Protein AF-A0AAV9PRH0-F1 (afdb_monomer_lite)

Secondary structure (DSSP, 8-state):
------THHHHHHHHHHHHHHHHHHHHHHHHHHHTTS-HHHHHHHHHHHHHHHHHHHHHHHHHHHHHHHHHHHHHHHHHHHHHHH-HHHHHHHHHHHHHTTS--TTTS--

Organism: NCBI:txid1690605

pLDDT: mean 85.74, std 13.07, range [37.72, 95.19]

Foldseek 3Di:
DDDPPPPVPVVVVLVVVLVVCLPPVLVVQLVVCVVVVDPVCSVVVSVVVSVVSVVVSVVVVVVVVVVVVVVVVVVVVVVVVCCVPPVPVVVVVVQVVVVVVPDDPVRPDD

InterPro domains:
  IPR008217 Ccc1 family [PF01988] (12-102)
  IPR008217 Ccc1 family [PTHR31851] (5-92)

Structure (mmCIF, N/CA/C/O backbone):
data_AF-A0AAV9PRH0-F1
#
_entry.id   AF-A0AAV9PRH0-F1
#
loop_
_atom_site.group_PDB
_atom_site.id
_atom_site.type_symbol
_atom_site.label_atom_id
_atom_site.label_alt_id
_atom_site.label_comp_id
_atom_site.label_asym_id
_atom_site.label_entity_id
_atom_site.label_seq_id
_atom_site.pdbx_PDB_ins_code
_atom_site.Cartn_x
_atom_site.Cartn_y
_atom_site.Cartn_z
_atom_site.occupancy
_atom_site.B_iso_or_equiv
_atom_site.auth_seq_id
_atom_site.auth_comp_id
_atom_site.auth_asym_id
_atom_site.auth_atom_id
_atom_site.pdbx_PDB_model_num
ATOM 1 N N . MET A 1 1 ? -16.147 -25.801 13.187 1.00 37.72 1 MET A N 1
ATOM 2 C CA . MET A 1 1 ? -15.524 -25.473 11.887 1.00 37.72 1 MET A CA 1
ATOM 3 C C . MET A 1 1 ? -14.702 -24.210 12.104 1.00 37.72 1 MET A C 1
ATOM 5 O O . MET A 1 1 ? -15.268 -23.221 12.535 1.00 37.72 1 MET A O 1
ATOM 9 N N . LYS A 1 2 ? -13.370 -24.274 12.003 1.00 39.75 2 LYS A N 1
ATOM 10 C CA . LYS A 1 2 ? -12.479 -23.143 12.322 1.00 39.75 2 LYS A CA 1
ATOM 11 C C . LYS A 1 2 ? -12.382 -22.282 11.062 1.00 39.75 2 LYS A C 1
ATOM 13 O O . LYS A 1 2 ? -11.671 -22.655 10.131 1.00 39.75 2 LYS A O 1
ATOM 18 N N . GLU A 1 3 ? -13.177 -21.221 10.978 1.00 44.19 3 GLU A N 1
ATOM 19 C CA . GLU A 1 3 ? -13.168 -20.331 9.818 1.00 44.19 3 GLU A CA 1
ATOM 20 C C . GLU A 1 3 ? -11.799 -19.657 9.700 1.00 44.19 3 GLU A C 1
ATOM 22 O O . GLU A 1 3 ? -11.381 -18.877 10.554 1.00 44.19 3 GLU A O 1
ATOM 27 N N . ARG A 1 4 ? -11.062 -19.993 8.637 1.00 47.22 4 ARG A N 1
ATOM 28 C CA . ARG A 1 4 ? -9.901 -19.210 8.221 1.00 47.22 4 ARG A CA 1
ATOM 29 C C . ARG A 1 4 ? -10.441 -17.977 7.510 1.00 47.22 4 ARG A C 1
ATOM 31 O O . ARG A 1 4 ? -10.668 -18.027 6.302 1.00 47.22 4 ARG A O 1
ATOM 38 N N . HIS A 1 5 ? -10.642 -16.885 8.244 1.00 50.62 5 HIS A N 1
ATOM 39 C CA . HIS A 1 5 ? -10.727 -15.561 7.632 1.00 50.62 5 HIS A CA 1
ATOM 40 C C . HIS A 1 5 ? -9.509 -15.414 6.710 1.00 50.62 5 HIS A C 1
ATOM 42 O O . HIS A 1 5 ? -8.366 -15.471 7.168 1.00 50.62 5 HIS A O 1
ATOM 48 N N . LYS A 1 6 ? -9.745 -15.341 5.394 1.00 50.91 6 LYS A N 1
ATOM 49 C CA . LYS A 1 6 ? -8.702 -15.248 4.366 1.00 50.91 6 LYS A CA 1
ATOM 50 C C . LYS A 1 6 ? -8.037 -13.872 4.445 1.00 50.91 6 LYS A C 1
ATOM 52 O O . LYS A 1 6 ? -8.255 -13.013 3.600 1.00 50.91 6 LYS A O 1
ATOM 57 N N . MET A 1 7 ? -7.177 -13.690 5.440 1.00 55.09 7 MET A N 1
ATOM 58 C CA . MET A 1 7 ? -6.296 -12.530 5.595 1.00 55.09 7 MET A CA 1
ATOM 59 C C . MET A 1 7 ? -5.316 -12.386 4.409 1.00 55.09 7 MET A C 1
ATOM 61 O O . MET A 1 7 ? -4.694 -11.349 4.227 1.00 55.09 7 MET A O 1
ATOM 65 N N . ASN A 1 8 ? -5.220 -13.409 3.550 1.00 57.91 8 ASN A N 1
ATOM 66 C CA . ASN A 1 8 ? -4.444 -13.397 2.311 1.00 57.91 8 ASN A CA 1
ATOM 67 C C . ASN A 1 8 ? -5.025 -12.509 1.197 1.00 57.91 8 ASN A C 1
ATOM 69 O O . ASN A 1 8 ? -4.305 -12.238 0.243 1.00 57.91 8 ASN A O 1
ATOM 73 N N . GLY A 1 9 ? -6.296 -12.091 1.263 1.00 72.12 9 GLY A N 1
ATOM 74 C CA . GLY A 1 9 ? -6.918 -11.311 0.184 1.00 72.12 9 GLY A CA 1
ATOM 75 C C . GLY A 1 9 ? -6.287 -9.929 -0.005 1.00 72.12 9 GLY A C 1
ATOM 76 O O . GLY A 1 9 ? -5.988 -9.550 -1.134 1.00 72.12 9 GLY A O 1
ATOM 77 N N . GLY A 1 10 ? -6.041 -9.215 1.100 1.00 79.81 10 GLY A N 1
ATOM 78 C CA . GLY A 1 10 ? -5.376 -7.906 1.082 1.00 79.81 10 GLY A CA 1
ATOM 79 C C . GLY A 1 10 ? -3.930 -8.020 0.612 1.00 79.81 10 GLY A C 1
ATOM 80 O O . GLY A 1 10 ? -3.559 -7.417 -0.383 1.00 79.81 10 GLY A O 1
ATOM 81 N N . LEU A 1 11 ? -3.162 -8.927 1.224 1.00 79.31 11 LEU A N 1
ATOM 82 C CA . LEU A 1 11 ? -1.758 -9.141 0.863 1.00 79.31 11 LEU A CA 1
ATOM 83 C C . LEU A 1 11 ? -1.573 -9.534 -0.616 1.00 79.31 11 LEU A C 1
ATOM 85 O O . LEU A 1 11 ? -0.647 -9.071 -1.276 1.00 79.31 11 LEU A O 1
ATOM 89 N N . LEU A 1 12 ? -2.456 -10.387 -1.151 1.00 84.81 12 LEU A N 1
ATOM 90 C CA . LEU A 1 12 ? -2.421 -10.779 -2.561 1.00 84.81 12 LEU A CA 1
ATOM 91 C C . LEU A 1 12 ? -2.823 -9.621 -3.483 1.00 84.81 12 LEU A C 1
ATOM 93 O O . LEU A 1 12 ? -2.219 -9.458 -4.539 1.00 84.81 12 LEU A O 1
ATOM 97 N N . ARG A 1 13 ? -3.822 -8.817 -3.098 1.00 86.38 13 ARG A N 1
ATOM 98 C CA . ARG A 1 13 ? -4.218 -7.616 -3.844 1.00 86.38 13 ARG A CA 1
ATOM 99 C C . ARG A 1 13 ? -3.059 -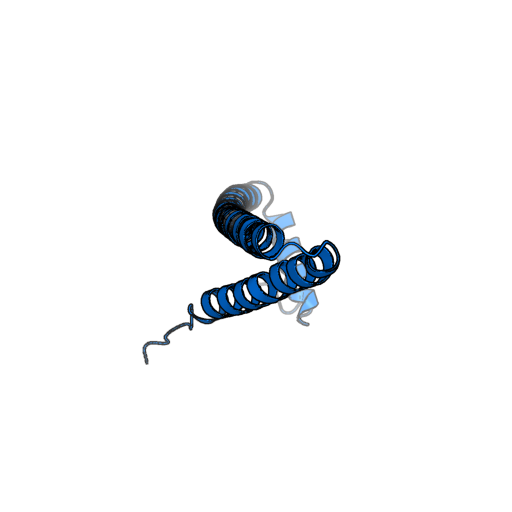6.625 -3.921 1.00 86.38 13 ARG A C 1
ATOM 101 O O . ARG A 1 13 ? -2.734 -6.189 -5.020 1.00 86.38 13 ARG A O 1
ATOM 108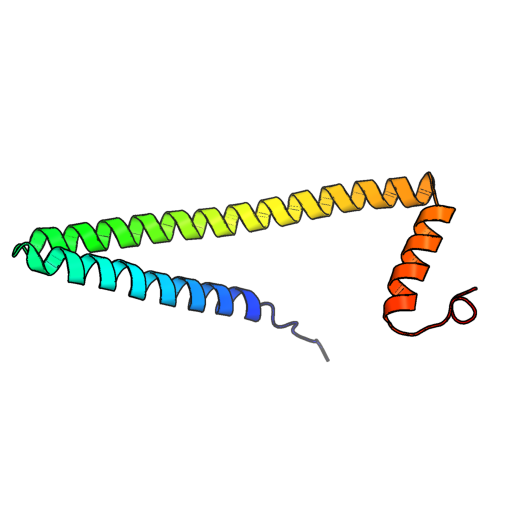 N N . ASP A 1 14 ? -2.426 -6.323 -2.794 1.00 86.06 14 ASP A N 1
ATOM 109 C CA . ASP A 1 14 ? -1.323 -5.361 -2.725 1.00 86.06 14 ASP A CA 1
ATOM 110 C C . ASP A 1 14 ? -0.126 -5.841 -3.550 1.00 86.06 14 ASP A C 1
ATOM 112 O O . ASP A 1 14 ? 0.492 -5.060 -4.272 1.00 86.06 14 ASP A O 1
ATOM 116 N N . PHE A 1 15 ? 0.146 -7.151 -3.533 1.00 85.44 15 PHE A N 1
ATOM 117 C CA . PHE A 1 15 ? 1.165 -7.756 -4.386 1.00 85.44 15 PHE A CA 1
ATOM 118 C C . PHE A 1 15 ? 0.843 -7.613 -5.879 1.00 85.44 15 PHE A C 1
ATOM 120 O O . PHE A 1 15 ? 1.718 -7.249 -6.660 1.00 85.44 15 PHE A O 1
ATOM 127 N N . ILE A 1 16 ? -0.401 -7.880 -6.291 1.00 90.00 16 ILE A N 1
ATOM 128 C CA . ILE A 1 16 ? -0.821 -7.755 -7.696 1.00 90.00 16 ILE A CA 1
ATOM 129 C C . ILE A 1 16 ? -0.729 -6.298 -8.164 1.00 90.00 16 ILE A C 1
ATOM 131 O O . ILE A 1 16 ? -0.218 -6.052 -9.255 1.00 90.00 16 ILE A O 1
ATOM 135 N N . ILE A 1 17 ? -1.191 -5.344 -7.350 1.00 88.25 17 ILE A N 1
ATOM 136 C CA . ILE A 1 17 ? -1.124 -3.910 -7.666 1.00 88.25 17 ILE A CA 1
ATOM 1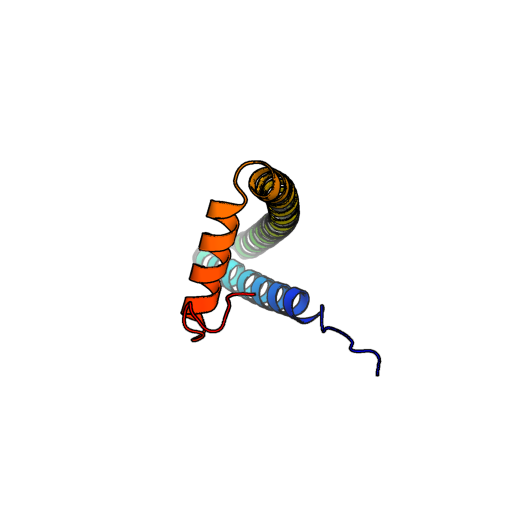37 C C . ILE A 1 17 ? 0.338 -3.463 -7.771 1.00 88.25 17 ILE A C 1
ATOM 139 O O . ILE A 1 17 ? 0.731 -2.892 -8.784 1.00 88.25 17 ILE A O 1
ATOM 143 N N . GLY A 1 18 ? 1.170 -3.804 -6.782 1.00 87.75 18 GLY A N 1
ATOM 144 C CA . GLY A 1 18 ? 2.592 -3.457 -6.798 1.00 87.75 18 GLY A CA 1
ATOM 145 C C . GLY A 1 18 ? 3.351 -4.083 -7.972 1.00 87.75 18 GLY A C 1
ATOM 146 O O . GLY A 1 18 ? 4.219 -3.443 -8.560 1.00 87.75 18 GLY A O 1
ATOM 147 N N . PHE A 1 19 ? 3.005 -5.311 -8.364 1.00 88.56 19 PHE A N 1
ATOM 148 C CA . PHE A 1 19 ? 3.591 -5.960 -9.536 1.00 88.56 19 PHE A CA 1
ATOM 149 C C . PHE A 1 19 ? 3.157 -5.291 -10.847 1.00 88.56 19 PHE A C 1
ATOM 151 O O . PHE A 1 19 ? 3.982 -5.102 -11.739 1.00 88.56 19 PHE A O 1
ATOM 158 N N . ALA A 1 20 ? 1.884 -4.904 -10.966 1.00 90.88 20 ALA A N 1
ATOM 159 C CA . ALA A 1 20 ? 1.377 -4.192 -12.136 1.00 90.88 20 ALA A CA 1
ATOM 160 C C . ALA A 1 20 ? 2.073 -2.831 -12.320 1.00 90.88 20 ALA A C 1
ATOM 162 O O . ALA A 1 20 ? 2.531 -2.522 -13.426 1.00 90.88 20 ALA A O 1
ATOM 163 N N . ASP A 1 21 ? 2.232 -2.063 -11.241 1.00 89.50 21 ASP A N 1
ATOM 164 C CA . ASP A 1 21 ? 2.925 -0.771 -11.271 1.00 89.50 21 ASP A CA 1
ATOM 165 C C . ASP A 1 21 ? 4.426 -0.942 -11.547 1.00 89.50 21 ASP A C 1
ATOM 167 O O . ASP A 1 21 ? 4.984 -0.262 -12.413 1.00 89.50 21 ASP A O 1
ATOM 171 N N . GLY A 1 22 ? 5.066 -1.917 -10.890 1.00 86.88 22 GLY A N 1
ATOM 172 C CA . GLY A 1 22 ? 6.488 -2.230 -11.049 1.00 86.88 22 GLY A CA 1
ATOM 173 C C . GLY A 1 22 ? 6.879 -2.752 -12.436 1.00 86.88 22 GLY A C 1
ATOM 174 O O . GLY A 1 22 ? 8.055 -2.708 -12.791 1.00 86.88 22 GLY A O 1
ATOM 175 N N . LEU A 1 23 ? 5.919 -3.217 -13.239 1.00 89.44 23 LEU A N 1
ATOM 176 C CA . LEU A 1 23 ? 6.138 -3.545 -14.648 1.00 89.44 23 LEU A CA 1
ATOM 177 C C . LEU A 1 23 ? 5.832 -2.368 -15.570 1.00 89.44 23 LEU A C 1
ATOM 179 O O . LEU A 1 23 ? 6.601 -2.101 -16.489 1.00 89.44 23 LEU A O 1
ATOM 183 N N . THR A 1 24 ? 4.720 -1.672 -15.343 1.00 92.50 24 THR A N 1
ATOM 184 C CA . THR A 1 24 ? 4.216 -0.664 -16.286 1.00 92.50 24 THR A CA 1
ATOM 185 C C . THR A 1 24 ? 5.098 0.579 -16.314 1.00 92.50 24 THR A C 1
ATOM 187 O O . THR A 1 24 ? 5.428 1.077 -17.391 1.00 92.50 24 THR A O 1
ATOM 190 N N . VAL A 1 25 ? 5.512 1.062 -15.141 1.00 93.00 25 VAL A N 1
ATOM 191 C CA . VAL A 1 25 ? 6.250 2.323 -15.004 1.00 93.00 25 VAL A CA 1
ATOM 192 C C . VAL A 1 25 ? 7.693 2.193 -15.532 1.00 93.00 25 VAL A C 1
ATOM 194 O O . VAL A 1 25 ? 8.020 2.904 -16.487 1.00 93.00 25 VAL A O 1
ATOM 197 N N . PRO A 1 26 ? 8.505 1.203 -15.094 1.00 91.56 26 PRO A N 1
ATOM 198 C CA . PRO A 1 26 ? 9.826 0.961 -15.682 1.00 91.56 26 PRO A CA 1
ATOM 199 C C . PRO A 1 26 ? 9.793 0.611 -17.168 1.00 91.56 26 PRO A C 1
ATOM 201 O O . PRO A 1 26 ? 10.700 0.984 -17.916 1.00 91.56 26 PRO A O 1
ATOM 204 N N . PHE A 1 27 ? 8.752 -0.080 -17.640 1.00 91.94 27 PHE A N 1
ATOM 205 C CA . PHE A 1 27 ? 8.592 -0.353 -19.067 1.00 91.94 27 PHE A CA 1
ATOM 206 C C . PHE A 1 27 ? 8.378 0.935 -19.869 1.00 91.94 27 PHE A C 1
ATOM 208 O O . PHE A 1 27 ? 9.074 1.166 -20.857 1.00 91.94 27 PHE A O 1
ATOM 215 N N . ALA A 1 28 ? 7.462 1.802 -19.434 1.00 94.38 28 ALA A N 1
ATOM 216 C CA . ALA A 1 28 ? 7.205 3.075 -20.100 1.00 94.38 28 ALA A CA 1
ATOM 217 C C . ALA A 1 28 ? 8.447 3.984 -20.097 1.00 94.38 28 ALA A C 1
ATOM 219 O O . ALA A 1 28 ? 8.795 4.557 -21.134 1.00 94.38 28 ALA A O 1
ATOM 220 N N . LEU A 1 29 ? 9.159 4.070 -18.967 1.00 93.38 29 LEU A N 1
ATOM 221 C CA . LEU A 1 29 ? 10.381 4.864 -18.851 1.00 93.38 29 LEU A CA 1
ATOM 222 C C . LEU A 1 29 ? 11.492 4.337 -19.764 1.00 93.38 29 LEU A C 1
ATOM 224 O O . LEU A 1 29 ? 12.093 5.103 -20.519 1.00 93.38 29 LEU A O 1
ATOM 228 N N . THR A 1 30 ? 11.757 3.029 -19.745 1.00 93.25 30 THR A N 1
ATOM 229 C CA . THR A 1 30 ? 12.798 2.426 -20.592 1.00 93.25 30 THR A CA 1
ATOM 230 C C . THR A 1 30 ? 12.463 2.524 -22.079 1.00 93.25 30 THR A C 1
ATOM 232 O O . THR A 1 30 ? 13.356 2.810 -22.880 1.00 93.25 30 THR A O 1
ATOM 235 N N . ALA A 1 31 ? 11.187 2.382 -22.456 1.00 93.19 31 ALA A N 1
ATOM 236 C CA . ALA A 1 31 ? 10.715 2.624 -23.817 1.00 93.19 31 ALA A CA 1
ATOM 237 C C . ALA A 1 31 ? 10.962 4.080 -24.249 1.00 93.19 31 ALA A C 1
ATOM 239 O O . ALA A 1 31 ? 11.490 4.307 -25.338 1.00 93.19 31 ALA A O 1
ATOM 240 N N . GLY A 1 32 ? 10.684 5.062 -23.385 1.00 92.56 32 GLY A N 1
ATOM 241 C CA . GLY A 1 32 ? 10.990 6.473 -23.646 1.00 92.56 32 GLY A CA 1
ATOM 242 C C . GLY A 1 32 ? 12.491 6.739 -23.803 1.00 92.56 32 GLY A C 1
ATOM 243 O O . GLY A 1 32 ? 12.923 7.365 -24.775 1.00 92.56 32 GLY A O 1
ATOM 244 N N . LEU A 1 33 ? 13.306 6.197 -22.891 1.00 91.88 33 LEU A N 1
ATOM 245 C CA . LEU A 1 33 ? 14.767 6.333 -22.913 1.00 91.88 33 LEU A CA 1
ATOM 246 C C . LEU A 1 33 ? 15.431 5.610 -24.092 1.00 91.88 33 LEU A C 1
ATOM 248 O O . LEU A 1 33 ? 16.539 5.981 -24.479 1.00 91.88 33 LEU A O 1
ATOM 252 N N . SER A 1 34 ? 14.782 4.603 -24.685 1.00 90.56 34 SER A N 1
ATOM 253 C CA . SER A 1 34 ? 15.337 3.852 -25.821 1.00 90.56 34 SER A CA 1
ATOM 254 C C . SER A 1 34 ? 15.650 4.737 -27.036 1.00 90.56 34 SER A C 1
ATOM 256 O O . SER A 1 34 ? 16.602 4.468 -27.769 1.00 90.56 34 SER A O 1
ATOM 258 N N . SER A 1 35 ? 14.922 5.850 -27.186 1.00 90.81 35 SER A N 1
ATOM 259 C CA . SER A 1 35 ? 15.136 6.853 -28.237 1.00 90.81 35 SER A CA 1
ATOM 260 C C . SER A 1 35 ? 16.499 7.556 -28.154 1.00 90.81 35 SER A C 1
ATOM 262 O O . SER A 1 35 ? 17.000 8.047 -29.163 1.00 90.81 35 SER A O 1
ATOM 264 N N . LEU A 1 36 ? 17.138 7.561 -26.978 1.00 88.12 36 LEU A N 1
ATOM 265 C CA . LEU A 1 36 ? 18.440 8.193 -26.735 1.00 88.12 36 LEU A CA 1
ATOM 266 C C . LEU A 1 36 ? 19.628 7.341 -27.221 1.00 88.12 36 LEU A C 1
ATOM 268 O O . LEU A 1 36 ? 20.775 7.771 -27.119 1.00 88.12 36 LEU A O 1
ATOM 272 N N . GLY A 1 37 ? 19.383 6.122 -27.718 1.00 83.12 37 GLY A N 1
ATOM 273 C CA . GLY A 1 37 ? 20.388 5.290 -28.391 1.00 83.12 37 GLY A CA 1
ATOM 274 C C . GLY A 1 37 ? 21.452 4.648 -27.489 1.00 83.12 37 GLY A C 1
ATOM 275 O O . GLY A 1 37 ? 22.360 3.992 -27.993 1.00 83.12 37 GLY A O 1
ATOM 276 N N . SER A 1 38 ? 21.358 4.794 -26.163 1.00 91.00 38 SER A N 1
ATOM 277 C CA . SER A 1 38 ? 22.309 4.211 -25.206 1.00 91.00 38 SER A CA 1
ATOM 278 C C . SER A 1 38 ? 21.643 3.162 -24.322 1.00 91.00 38 SER A C 1
ATOM 280 O O . SER A 1 38 ? 20.965 3.484 -23.345 1.00 91.00 38 SER A O 1
ATOM 282 N N . SER A 1 39 ? 21.895 1.882 -24.609 1.00 91.44 39 SER A N 1
ATOM 283 C CA . SER A 1 39 ? 21.361 0.762 -23.819 1.00 91.44 39 SER A CA 1
ATOM 284 C C . SER A 1 39 ? 21.793 0.814 -22.353 1.00 91.44 39 SER A C 1
ATOM 286 O O . SER A 1 39 ? 21.038 0.413 -21.472 1.00 91.44 39 SER A O 1
ATOM 288 N N . LYS A 1 40 ? 22.989 1.350 -22.070 1.00 92.94 40 LYS A N 1
ATOM 289 C CA . LYS A 1 40 ? 23.479 1.498 -20.696 1.00 92.94 40 LYS A CA 1
ATOM 290 C C . LYS A 1 40 ? 22.596 2.456 -19.897 1.00 92.94 40 LYS A C 1
ATOM 292 O O . LYS A 1 40 ? 22.233 2.115 -18.781 1.00 92.94 40 LYS A O 1
ATOM 297 N N . LEU A 1 41 ? 22.215 3.596 -20.486 1.00 92.12 41 LEU A N 1
ATOM 298 C CA . LEU A 1 41 ? 21.323 4.570 -19.846 1.00 92.12 41 LEU A CA 1
ATOM 299 C C . LEU A 1 41 ? 19.933 3.987 -19.590 1.00 92.12 41 LEU A C 1
ATOM 301 O O . LEU A 1 41 ? 19.399 4.163 -18.499 1.00 92.12 41 LEU A O 1
ATOM 305 N N . VAL A 1 42 ? 19.381 3.256 -20.562 1.00 93.75 42 VAL A N 1
ATOM 306 C CA . VAL A 1 42 ? 18.071 2.600 -20.436 1.00 93.75 42 VAL A CA 1
ATOM 307 C C . VAL A 1 42 ? 18.068 1.616 -19.264 1.00 93.75 42 VAL A C 1
ATOM 309 O O . VAL A 1 42 ? 17.199 1.691 -18.400 1.00 93.75 42 VAL A O 1
ATOM 312 N N . VAL A 1 43 ? 19.065 0.729 -19.189 1.00 93.44 43 VAL A N 1
ATOM 313 C CA . VAL A 1 43 ? 19.131 -0.301 -18.140 1.00 93.44 43 VAL A CA 1
ATOM 314 C C . VAL A 1 43 ? 19.376 0.314 -16.764 1.00 93.44 43 VAL A C 1
ATOM 316 O O . VAL A 1 43 ? 18.678 -0.028 -15.812 1.00 93.44 43 VAL A O 1
ATOM 319 N N . THR A 1 44 ? 20.339 1.232 -16.631 1.00 94.44 44 THR A N 1
ATOM 320 C CA . THR A 1 44 ? 20.624 1.844 -15.324 1.00 94.44 44 THR A CA 1
ATOM 321 C C . THR A 1 44 ? 19.490 2.747 -14.853 1.00 94.44 44 THR A C 1
ATOM 323 O O . THR A 1 44 ? 19.198 2.764 -13.662 1.00 94.44 44 THR A O 1
ATOM 326 N N . GLY A 1 45 ? 18.838 3.468 -15.772 1.00 93.06 45 GLY A N 1
ATOM 327 C CA . GLY A 1 45 ? 17.692 4.326 -15.471 1.00 93.06 45 GLY A CA 1
ATOM 328 C C . GLY A 1 45 ? 16.469 3.523 -15.033 1.00 93.06 45 GLY A C 1
ATOM 329 O O . GLY A 1 45 ? 15.915 3.802 -13.975 1.00 93.06 45 GLY A O 1
ATOM 330 N N . GLY A 1 46 ? 16.114 2.474 -15.782 1.00 93.19 46 GLY A N 1
ATOM 331 C CA . GLY A 1 46 ? 14.993 1.597 -15.433 1.00 93.19 46 GLY A CA 1
ATOM 332 C C . GLY A 1 46 ? 15.198 0.855 -14.110 1.00 93.19 46 GLY A C 1
ATOM 333 O O . GLY A 1 46 ? 14.272 0.751 -13.313 1.00 93.19 46 GLY A O 1
ATOM 334 N N . LEU A 1 47 ? 16.420 0.386 -13.822 1.00 93.25 47 LEU A N 1
ATOM 335 C CA . LEU A 1 47 ? 16.729 -0.229 -12.525 1.00 93.25 47 LEU A CA 1
ATOM 336 C C . LEU A 1 47 ? 16.650 0.781 -11.377 1.00 93.25 47 LEU A C 1
ATOM 338 O O . LEU A 1 47 ? 16.098 0.460 -10.326 1.00 93.25 47 LEU A O 1
ATOM 342 N N . ALA A 1 48 ? 17.187 1.989 -11.565 1.00 94.88 48 ALA A N 1
ATOM 343 C CA . ALA A 1 48 ? 17.120 3.035 -10.550 1.00 94.88 48 ALA A CA 1
ATOM 344 C C . ALA A 1 48 ? 15.666 3.405 -10.222 1.00 94.88 48 ALA A C 1
ATOM 346 O O . ALA A 1 48 ? 15.308 3.491 -9.048 1.00 94.88 48 ALA A O 1
ATOM 347 N N . GLU A 1 49 ? 14.821 3.556 -11.243 1.00 94.12 49 GLU A N 1
ATOM 348 C CA . GLU A 1 49 ? 13.389 3.797 -11.068 1.00 94.12 49 GLU A CA 1
ATOM 349 C C . GLU A 1 49 ? 12.696 2.633 -10.357 1.00 94.12 49 GLU A C 1
ATOM 351 O O . GLU A 1 49 ? 11.958 2.867 -9.404 1.00 94.12 49 GLU A O 1
ATOM 356 N N . LEU A 1 50 ? 12.966 1.385 -10.753 1.00 92.69 50 LEU A N 1
ATOM 357 C CA . LEU A 1 50 ? 12.358 0.205 -10.138 1.00 92.69 50 LEU A CA 1
ATOM 358 C C . LEU A 1 50 ? 12.673 0.117 -8.640 1.00 92.69 50 LEU A C 1
ATOM 360 O O . LEU A 1 50 ? 11.769 -0.097 -7.833 1.00 92.69 50 LEU A O 1
ATOM 364 N N . PHE A 1 51 ? 13.935 0.314 -8.245 1.00 94.19 51 PHE A N 1
ATOM 365 C CA . PHE A 1 51 ? 14.309 0.302 -6.828 1.00 94.19 51 PHE A CA 1
ATOM 366 C C . PHE A 1 51 ? 13.717 1.491 -6.070 1.00 94.19 51 PHE A C 1
ATOM 368 O O . PHE A 1 51 ? 13.211 1.319 -4.961 1.00 94.19 51 PHE A O 1
ATOM 375 N N . SER A 1 52 ? 13.745 2.682 -6.673 1.00 94.44 52 SER A N 1
ATOM 376 C CA . SER A 1 52 ? 13.150 3.888 -6.096 1.00 94.44 52 SER A CA 1
ATOM 377 C C . SER A 1 52 ? 11.646 3.710 -5.856 1.00 94.44 52 SER A C 1
ATOM 379 O O . SER A 1 52 ? 11.156 3.982 -4.759 1.00 94.44 52 SER A O 1
ATOM 381 N N . GLY A 1 53 ? 10.920 3.195 -6.852 1.00 91.94 53 GLY A N 1
ATOM 382 C CA . GLY A 1 53 ? 9.492 2.896 -6.774 1.00 91.94 53 GLY A CA 1
ATOM 383 C C . GLY A 1 53 ? 9.179 1.835 -5.723 1.00 91.94 53 GLY A C 1
ATOM 384 O O . GLY A 1 53 ? 8.327 2.062 -4.867 1.00 91.94 53 GLY A O 1
ATOM 385 N N . ALA A 1 54 ? 9.918 0.720 -5.711 1.00 91.81 54 ALA A N 1
ATOM 386 C CA . ALA A 1 54 ? 9.709 -0.355 -4.740 1.00 91.81 54 ALA A CA 1
ATOM 387 C C . ALA A 1 54 ? 9.888 0.119 -3.287 1.00 91.81 54 ALA A C 1
ATOM 389 O O . ALA A 1 54 ? 9.072 -0.209 -2.424 1.00 91.81 54 ALA A O 1
ATOM 390 N N . ILE A 1 55 ? 10.923 0.921 -3.011 1.00 92.94 55 ILE A N 1
ATOM 391 C CA . ILE A 1 55 ? 11.154 1.493 -1.676 1.00 92.94 55 ILE A CA 1
ATOM 392 C C . ILE A 1 55 ? 10.033 2.471 -1.313 1.00 92.94 55 ILE A C 1
ATOM 394 O O . ILE A 1 55 ? 9.504 2.408 -0.203 1.00 92.94 55 ILE A O 1
ATOM 398 N N . SER A 1 56 ? 9.648 3.352 -2.240 1.00 92.31 56 SER A N 1
ATOM 399 C CA . SER A 1 56 ? 8.592 4.342 -2.016 1.00 92.31 56 SER A CA 1
ATOM 400 C C . SER A 1 56 ? 7.245 3.686 -1.702 1.00 92.31 56 SER A C 1
ATOM 402 O O . SER A 1 56 ? 6.628 4.023 -0.692 1.00 92.3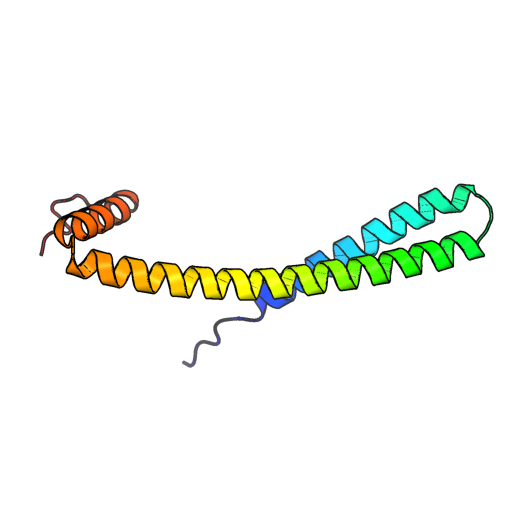1 56 SER A O 1
ATOM 404 N N . MET A 1 57 ? 6.820 2.703 -2.499 1.00 91.06 57 MET A N 1
ATOM 405 C CA . MET A 1 57 ? 5.558 1.989 -2.288 1.00 91.06 57 MET A CA 1
ATOM 406 C C . MET A 1 57 ? 5.592 1.131 -1.019 1.00 91.06 57 MET A C 1
ATOM 408 O O . MET A 1 57 ? 4.622 1.121 -0.264 1.00 91.06 57 MET A O 1
ATOM 412 N N . GLY A 1 58 ? 6.714 0.457 -0.740 1.00 89.62 58 GLY A N 1
ATOM 413 C CA . GLY A 1 58 ? 6.877 -0.345 0.474 1.00 89.62 58 GLY A CA 1
ATOM 414 C C . GLY A 1 58 ? 6.790 0.494 1.751 1.00 89.62 58 GLY A C 1
ATOM 415 O O . GLY A 1 58 ? 6.067 0.139 2.683 1.00 89.62 58 GLY A O 1
ATOM 416 N N . LEU A 1 59 ? 7.475 1.642 1.782 1.00 93.75 59 LEU A N 1
ATOM 417 C CA . LEU A 1 59 ? 7.379 2.587 2.896 1.00 93.75 59 LEU A CA 1
ATOM 418 C C . LEU A 1 59 ? 5.990 3.224 2.986 1.00 93.75 59 LEU A C 1
ATOM 420 O O . LEU A 1 59 ? 5.474 3.377 4.090 1.00 93.75 59 LEU A O 1
ATOM 424 N N . GLY A 1 60 ? 5.368 3.550 1.850 1.00 91.25 60 GLY A N 1
ATOM 425 C CA . GLY A 1 60 ? 4.008 4.085 1.798 1.00 91.25 60 GLY A CA 1
ATOM 426 C C . GLY A 1 60 ? 2.987 3.134 2.422 1.00 91.25 60 GLY A C 1
ATOM 427 O O . GLY A 1 60 ? 2.228 3.543 3.296 1.00 91.25 60 GLY A O 1
ATOM 428 N N . ALA A 1 61 ? 3.022 1.852 2.050 1.00 87.56 61 ALA A N 1
ATOM 429 C CA . ALA A 1 61 ? 2.138 0.830 2.612 1.00 87.56 61 ALA A CA 1
ATOM 430 C C . ALA A 1 61 ? 2.385 0.600 4.115 1.00 87.56 61 ALA A C 1
ATOM 432 O O . ALA A 1 61 ? 1.441 0.472 4.901 1.00 87.56 61 ALA A O 1
ATOM 433 N N . TYR A 1 62 ? 3.654 0.585 4.536 1.00 89.75 62 TYR A N 1
ATOM 434 C CA . TYR A 1 62 ? 4.017 0.446 5.947 1.00 89.75 62 TYR A CA 1
ATOM 435 C C . TYR A 1 62 ? 3.499 1.617 6.791 1.00 89.75 62 TYR A C 1
ATOM 437 O O . TYR A 1 62 ? 2.874 1.403 7.831 1.00 89.75 62 TYR A O 1
ATOM 445 N N . LEU A 1 63 ? 3.722 2.850 6.329 1.00 93.25 63 LEU A N 1
ATOM 446 C CA . LEU A 1 63 ? 3.251 4.052 7.012 1.00 93.25 63 LEU A CA 1
ATOM 447 C C . LEU A 1 63 ? 1.725 4.109 7.051 1.00 93.25 63 LEU A C 1
ATOM 449 O O . LEU A 1 63 ? 1.182 4.357 8.121 1.00 93.25 63 LEU A O 1
ATOM 453 N N . ALA A 1 64 ? 1.042 3.798 5.944 1.00 89.69 64 ALA A N 1
ATOM 454 C CA . ALA A 1 64 ? -0.419 3.733 5.904 1.00 89.69 64 ALA A CA 1
ATOM 455 C C . ALA A 1 64 ? -0.970 2.773 6.969 1.00 89.69 64 ALA A C 1
ATOM 457 O O . ALA A 1 64 ? -1.838 3.148 7.748 1.00 89.69 64 ALA A O 1
ATOM 458 N N . THR A 1 65 ? -0.376 1.582 7.100 1.00 89.94 65 THR A N 1
ATOM 459 C CA . THR A 1 65 ? -0.790 0.595 8.112 1.00 89.94 65 THR A CA 1
ATOM 460 C C . THR A 1 65 ? -0.612 1.115 9.545 1.00 89.94 65 THR A C 1
ATOM 462 O O . THR A 1 65 ? -1.445 0.859 10.418 1.00 89.94 65 THR A O 1
ATOM 465 N N . ILE A 1 66 ? 0.480 1.838 9.820 1.00 92.25 66 ILE A N 1
ATOM 466 C CA . ILE A 1 66 ? 0.704 2.460 11.134 1.00 92.25 66 ILE A CA 1
ATOM 467 C C . ILE A 1 66 ? -0.327 3.556 11.384 1.00 92.25 66 ILE A C 1
ATOM 469 O O . ILE A 1 66 ? -0.908 3.602 12.469 1.00 92.25 66 ILE A O 1
ATOM 473 N N . THR A 1 67 ? -0.549 4.423 10.398 1.00 92.56 67 THR A N 1
ATOM 474 C CA . THR A 1 67 ? -1.502 5.526 10.492 1.00 92.56 67 THR A CA 1
ATOM 475 C C . THR A 1 67 ? -2.915 5.011 10.728 1.00 92.56 67 THR A C 1
ATOM 477 O O . THR A 1 67 ? -3.566 5.496 11.647 1.00 92.56 67 THR A O 1
ATOM 480 N N . ASP A 1 68 ? -3.357 3.980 10.008 1.00 92.31 68 ASP A N 1
ATOM 481 C CA . ASP A 1 68 ? -4.673 3.361 10.203 1.00 92.31 68 ASP A CA 1
ATOM 482 C C . ASP A 1 68 ? -4.837 2.825 11.627 1.00 92.31 68 ASP A C 1
ATOM 484 O O . ASP A 1 68 ? -5.871 3.024 12.266 1.00 92.31 68 ASP A O 1
ATOM 488 N N . LYS A 1 69 ? -3.789 2.195 12.171 1.00 92.94 69 LYS A N 1
ATOM 489 C CA . LYS A 1 69 ? -3.799 1.704 13.551 1.00 92.94 69 LYS A CA 1
ATOM 490 C C . LYS A 1 69 ? -3.888 2.845 14.566 1.00 92.94 69 LYS A C 1
ATOM 492 O O . LYS A 1 69 ? -4.682 2.769 15.498 1.00 92.94 69 LYS A O 1
ATOM 497 N N . GLN A 1 70 ? -3.080 3.891 14.395 1.00 93.38 70 GLN A N 1
ATOM 498 C CA . GLN A 1 70 ? -3.093 5.056 15.284 1.00 93.38 70 GLN A CA 1
ATOM 499 C C . GLN A 1 70 ? -4.426 5.803 15.221 1.00 93.38 70 GLN A C 1
ATOM 501 O O . GLN A 1 70 ? -4.934 6.244 16.253 1.00 93.38 70 GLN A O 1
ATOM 506 N N . HIS A 1 71 ? -4.995 5.927 14.023 1.00 94.19 71 HIS A N 1
ATOM 507 C CA . HIS A 1 71 ? -6.296 6.538 13.811 1.00 94.19 71 HIS A CA 1
ATOM 508 C C . HIS A 1 71 ? -7.383 5.735 14.527 1.00 94.19 71 HIS A C 1
ATOM 510 O O . HIS A 1 71 ? -8.107 6.296 15.343 1.00 94.19 71 HIS A O 1
ATOM 516 N N . TYR A 1 72 ? -7.407 4.412 14.340 1.00 94.31 72 TYR A N 1
ATOM 517 C CA . TYR A 1 72 ? -8.335 3.528 15.040 1.00 94.31 72 TYR A CA 1
ATOM 518 C C . TYR A 1 72 ? -8.222 3.646 16.564 1.00 94.31 72 TYR A C 1
ATOM 520 O O . TYR A 1 72 ? -9.228 3.826 17.243 1.00 94.31 72 TYR A O 1
ATOM 528 N N . ASP A 1 73 ? -7.011 3.591 17.123 1.00 94.88 73 ASP A N 1
ATOM 529 C CA . ASP A 1 73 ? -6.819 3.712 18.572 1.00 94.88 73 ASP A CA 1
ATOM 530 C C . ASP A 1 73 ? -7.296 5.076 19.106 1.00 94.88 73 ASP A C 1
ATOM 532 O O . ASP A 1 73 ? -7.869 5.144 20.196 1.00 94.88 73 ASP A O 1
ATOM 536 N N . THR A 1 74 ? -7.110 6.146 18.328 1.00 94.38 74 THR A N 1
ATOM 537 C CA . THR A 1 74 ? -7.563 7.501 18.680 1.00 94.38 74 THR A CA 1
ATOM 538 C C . THR A 1 74 ? -9.086 7.601 18.672 1.00 94.38 74 THR A C 1
ATOM 540 O O . THR A 1 74 ? -9.669 8.021 19.674 1.00 94.38 74 THR A O 1
ATOM 543 N N . GLU A 1 75 ? -9.736 7.151 17.596 1.00 93.38 75 GLU A N 1
ATOM 544 C CA . GLU A 1 75 ? -11.201 7.146 17.487 1.00 93.38 75 GLU A CA 1
ATOM 545 C C . GLU A 1 75 ? -11.835 6.279 18.579 1.00 93.38 75 GLU A C 1
ATOM 547 O O . 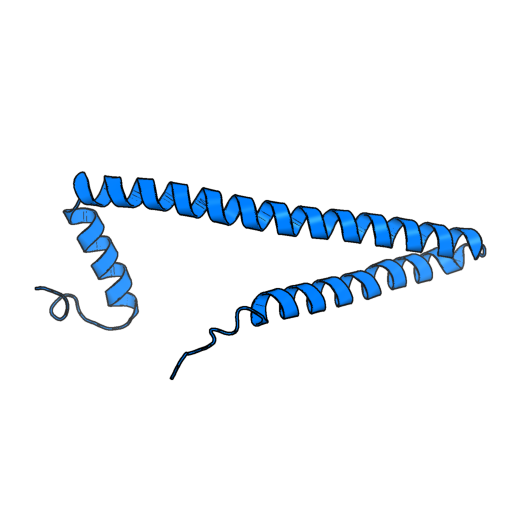GLU A 1 75 ? -12.791 6.688 19.228 1.00 93.38 75 GLU A O 1
ATOM 552 N N . ARG A 1 76 ? -11.235 5.131 18.916 1.00 94.50 76 ARG A N 1
ATOM 553 C CA . ARG A 1 76 ? -11.737 4.293 20.016 1.00 94.50 76 ARG A CA 1
ATOM 554 C C . ARG A 1 76 ? -11.711 4.971 21.377 1.00 94.50 76 ARG A C 1
ATOM 556 O O . ARG A 1 76 ? -12.546 4.659 22.226 1.00 94.50 76 ARG A O 1
ATOM 563 N N . VAL A 1 77 ? -10.694 5.783 21.660 1.00 95.19 77 VAL A N 1
ATOM 564 C CA . VAL A 1 77 ? -10.626 6.528 22.926 1.00 95.19 77 VAL A CA 1
ATOM 565 C C . VAL A 1 77 ? -11.670 7.637 22.927 1.00 95.19 77 VAL A C 1
ATOM 567 O O . VAL A 1 77 ? -12.295 7.872 23.961 1.00 95.19 77 VAL A O 1
ATOM 570 N N . ARG A 1 78 ? -11.876 8.272 21.772 1.00 93.69 78 ARG A N 1
ATOM 571 C CA . ARG A 1 78 ? -12.876 9.314 21.576 1.00 93.69 78 ARG A CA 1
ATOM 572 C C . ARG A 1 78 ? -14.304 8.790 21.763 1.00 93.69 78 ARG A C 1
ATOM 574 O O . ARG A 1 78 ? -14.971 9.278 22.669 1.00 93.69 78 ARG A O 1
ATOM 581 N N . GLU A 1 79 ? -14.712 7.739 21.052 1.00 93.06 79 GLU A N 1
ATOM 582 C CA . GLU A 1 79 ? -16.057 7.151 21.201 1.00 93.06 79 GLU A CA 1
ATOM 583 C C . GLU A 1 79 ? -16.318 6.672 22.635 1.00 93.06 79 GLU A C 1
ATOM 585 O O . GLU A 1 79 ? -17.387 6.877 23.199 1.00 93.06 79 GLU A O 1
ATOM 590 N N . LYS A 1 80 ? -15.319 6.074 23.303 1.00 93.88 80 LYS A N 1
ATOM 591 C CA . LYS A 1 80 ? -15.462 5.677 24.717 1.00 93.88 80 LYS A CA 1
ATOM 592 C C . LYS A 1 80 ? -15.758 6.852 25.643 1.00 93.88 80 LYS A C 1
ATOM 594 O O . LYS A 1 80 ? -16.388 6.650 26.681 1.00 93.88 80 LYS A O 1
ATOM 599 N N . LYS A 1 81 ? -15.248 8.038 25.315 1.00 94.31 81 LYS A N 1
ATOM 600 C CA . LYS A 1 81 ? -15.504 9.269 26.060 1.00 94.31 81 LYS A CA 1
ATOM 601 C C . LYS A 1 81 ? -16.900 9.799 25.735 1.00 94.31 81 LYS A C 1
ATOM 603 O O . LYS A 1 81 ? -17.640 10.112 26.661 1.00 94.31 81 LYS A O 1
ATOM 608 N N . GLU A 1 82 ? -17.278 9.816 24.460 1.00 92.75 82 GLU A N 1
ATOM 609 C CA . GLU A 1 82 ? -18.602 10.245 23.984 1.00 92.75 82 GLU A CA 1
ATOM 610 C C . GLU A 1 82 ? -19.725 9.355 24.557 1.00 92.75 82 GLU A C 1
ATOM 612 O O . GLU A 1 82 ? -20.713 9.877 25.070 1.00 92.75 82 GLU A O 1
ATOM 617 N N . LEU A 1 83 ? -19.502 8.040 24.676 1.00 91.19 83 LEU A N 1
ATOM 618 C CA . LEU A 1 83 ? -20.392 7.100 25.374 1.00 91.19 83 LEU A CA 1
ATOM 619 C C . LEU A 1 83 ? -20.677 7.474 26.842 1.00 91.19 83 LEU A C 1
ATOM 621 O O . LEU A 1 83 ? -21.738 7.134 27.367 1.00 91.19 83 LEU A O 1
ATOM 625 N N . GLN A 1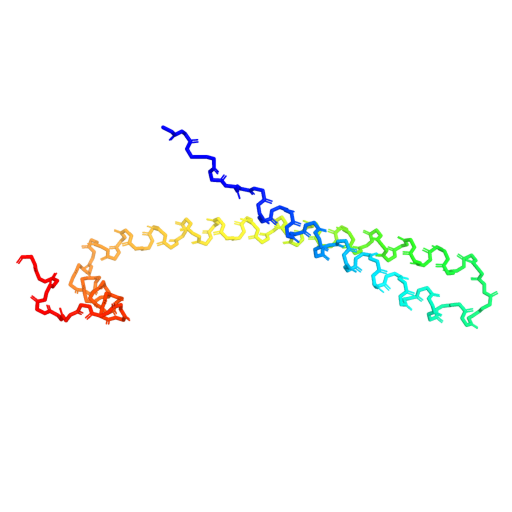 84 ? -19.732 8.124 27.534 1.00 93.44 84 GLN A N 1
ATOM 626 C CA . GLN A 1 84 ? -19.891 8.531 28.937 1.00 93.44 84 GLN A CA 1
ATOM 627 C C . GLN A 1 84 ? -20.419 9.960 29.076 1.00 93.44 84 GLN A C 1
ATOM 629 O O . GLN A 1 84 ? -21.213 10.232 29.976 1.00 93.44 84 GLN A O 1
ATOM 634 N N . GLU A 1 85 ? -19.961 10.871 28.218 1.00 94.44 85 GLU A N 1
ATOM 635 C CA . GLU A 1 85 ? -20.275 12.300 28.292 1.00 94.44 85 GLU A CA 1
ATOM 636 C C . GLU A 1 85 ? -21.609 12.646 27.614 1.00 94.44 85 GLU A C 1
ATOM 638 O O . GLU A 1 85 ? -22.360 13.465 28.145 1.00 94.44 85 GLU A O 1
ATOM 643 N N . CYS A 1 86 ? -21.935 11.992 26.494 1.00 92.06 86 CYS A N 1
ATOM 644 C CA . CYS A 1 86 ? -23.080 12.310 25.636 1.00 92.06 86 CYS A CA 1
ATOM 645 C C . CYS A 1 86 ? -23.875 11.056 25.193 1.00 92.06 86 CYS A C 1
ATOM 647 O O . CYS A 1 86 ? -24.121 10.869 24.001 1.00 92.06 86 CYS A O 1
ATOM 649 N N . PRO A 1 87 ? -24.370 10.206 26.116 1.00 90.19 87 PRO A N 1
ATOM 650 C CA . PRO A 1 87 ? -25.031 8.944 25.754 1.00 90.19 87 PRO A CA 1
ATOM 651 C C . PRO A 1 87 ? -26.296 9.115 24.894 1.00 90.19 87 PRO A C 1
ATOM 653 O O . PRO A 1 87 ? -26.660 8.215 24.136 1.00 90.19 87 PRO A O 1
ATOM 656 N N . ALA A 1 88 ? -26.984 10.256 25.005 1.00 90.19 88 ALA A N 1
ATOM 657 C CA . ALA A 1 88 ? -28.166 10.551 24.197 1.00 90.19 88 ALA A CA 1
ATOM 658 C C . ALA A 1 88 ? -27.820 10.826 22.723 1.00 90.19 88 ALA A C 1
ATOM 660 O O . ALA A 1 88 ? -28.577 10.419 21.845 1.00 90.19 88 ALA A O 1
ATOM 661 N N . GLU A 1 89 ? -26.688 11.487 22.457 1.00 90.44 89 GLU A N 1
ATOM 662 C CA . GLU A 1 89 ? -26.223 11.768 21.093 1.00 90.44 89 GLU A CA 1
ATOM 663 C C . GLU A 1 89 ? -25.717 10.488 20.422 1.00 90.44 89 GLU A C 1
ATOM 665 O O . GLU A 1 89 ? -26.134 10.187 19.310 1.00 90.44 89 GLU A O 1
ATOM 670 N N . GLU A 1 90 ? -24.946 9.671 21.142 1.00 91.94 90 GLU A N 1
ATOM 671 C CA . GLU A 1 90 ? -24.467 8.370 20.654 1.00 91.94 90 GLU A CA 1
ATOM 672 C C . GLU A 1 90 ? -25.625 7.427 20.287 1.00 91.94 90 GLU A C 1
ATOM 674 O O . GLU A 1 90 ? -25.628 6.751 19.260 1.00 91.94 90 GLU A O 1
ATOM 679 N N . THR A 1 91 ? -26.669 7.407 21.123 1.00 89.50 91 THR A N 1
ATOM 680 C CA . THR A 1 91 ? -27.881 6.626 20.852 1.00 89.50 91 THR A CA 1
ATOM 681 C C . THR A 1 91 ? -28.549 7.091 19.556 1.00 89.50 91 THR A C 1
ATOM 683 O O . THR A 1 91 ? -28.991 6.267 18.755 1.00 89.50 91 THR A O 1
ATOM 686 N N . GLU A 1 92 ? -28.614 8.405 19.331 1.00 90.06 92 GLU A N 1
ATOM 687 C CA . GLU A 1 92 ? -29.158 8.973 18.099 1.00 90.06 92 GLU A CA 1
ATOM 688 C C . GLU A 1 92 ? -28.306 8.618 16.876 1.00 90.06 92 GLU A C 1
ATOM 690 O O . GLU A 1 92 ? -28.856 8.290 15.825 1.00 90.06 92 GLU A O 1
ATOM 695 N N . GLU A 1 93 ? -26.983 8.620 17.011 1.00 88.75 93 GLU A N 1
ATOM 696 C CA . GLU A 1 93 ? -26.053 8.232 15.952 1.00 88.75 93 GLU A CA 1
ATOM 697 C C . GLU A 1 93 ? -26.227 6.754 15.567 1.00 88.75 93 GLU A C 1
ATOM 699 O O . GLU A 1 93 ? -26.371 6.424 14.386 1.00 88.75 93 GLU A O 1
ATOM 704 N N . ILE A 1 94 ? -26.377 5.869 16.558 1.00 89.44 94 ILE A N 1
ATOM 705 C CA . ILE A 1 94 ? -26.717 4.455 16.351 1.00 89.44 94 ILE A CA 1
ATOM 706 C C . ILE A 1 94 ? -28.053 4.311 15.609 1.00 89.44 94 ILE A C 1
ATOM 708 O O . ILE A 1 94 ? -28.140 3.544 14.644 1.00 89.44 94 ILE A O 1
ATOM 712 N N . TYR A 1 95 ? -29.093 5.057 16.005 1.00 88.62 95 TYR A N 1
ATOM 713 C CA . TYR A 1 95 ? -30.375 5.051 15.292 1.00 88.62 95 TYR A CA 1
ATOM 714 C C . TYR A 1 95 ? -30.226 5.517 13.844 1.00 88.62 95 TYR A C 1
ATOM 716 O O . TYR A 1 95 ? -30.826 4.905 12.961 1.00 88.62 95 TYR A O 1
ATOM 724 N N . GLN A 1 96 ? -29.441 6.563 13.578 1.00 88.25 96 GLN A N 1
ATOM 725 C CA . GLN A 1 96 ? -29.200 7.050 12.217 1.00 88.25 96 GLN A CA 1
ATOM 726 C C . GLN A 1 96 ? -28.498 5.998 11.355 1.00 88.25 96 GLN A C 1
ATOM 728 O O . GLN A 1 96 ? -28.931 5.751 10.226 1.00 88.25 96 GLN A O 1
ATOM 733 N N . ILE A 1 97 ? -27.476 5.330 11.901 1.00 88.88 97 ILE A N 1
ATOM 734 C CA . ILE A 1 97 ? -26.783 4.228 11.225 1.00 88.88 97 ILE A CA 1
ATOM 735 C C . ILE A 1 97 ? -27.773 3.103 10.920 1.00 88.88 97 ILE A C 1
ATOM 737 O O . ILE A 1 97 ? -27.853 2.653 9.780 1.00 88.88 97 ILE A O 1
ATOM 741 N N . LEU A 1 98 ? -28.562 2.669 11.906 1.00 87.12 98 LEU A N 1
ATOM 742 C CA . LEU A 1 98 ? -29.531 1.582 11.750 1.00 87.12 98 LEU A CA 1
ATOM 743 C C . LEU A 1 98 ? -30.639 1.931 10.755 1.00 87.12 98 LEU A C 1
ATOM 745 O O . LEU A 1 98 ? -30.950 1.104 9.904 1.00 87.12 98 LEU A O 1
ATOM 749 N N . CYS A 1 99 ? -31.183 3.150 10.786 1.00 85.31 99 CYS A N 1
ATOM 750 C CA . CYS A 1 99 ? -32.224 3.589 9.853 1.00 85.31 99 CYS A CA 1
ATOM 751 C C . CYS A 1 99 ? -31.771 3.493 8.387 1.00 85.31 99 CYS A C 1
ATOM 753 O O . CYS A 1 99 ? -32.588 3.193 7.515 1.00 85.31 99 CYS A O 1
ATOM 755 N N . ALA A 1 100 ? -30.475 3.676 8.102 1.00 85.25 100 ALA A N 1
ATOM 756 C CA . ALA A 1 100 ? -29.928 3.502 6.754 1.00 85.25 100 ALA A CA 1
ATOM 757 C C . ALA A 1 100 ? -30.035 2.053 6.234 1.00 85.25 100 ALA A C 1
ATOM 759 O O . ALA A 1 100 ? -30.053 1.835 5.023 1.00 85.25 100 ALA A O 1
ATOM 760 N N . TYR A 1 101 ? -30.150 1.066 7.129 1.00 84.31 101 TYR A N 1
ATOM 761 C CA . TYR A 1 101 ? -30.297 -0.354 6.794 1.00 84.31 101 TYR A CA 1
ATOM 762 C C . TYR A 1 101 ? -31.755 -0.847 6.797 1.00 84.31 101 TYR A C 1
ATOM 764 O O . TYR A 1 101 ? -31.990 -2.029 6.544 1.00 84.31 101 TYR A O 1
ATOM 772 N N . GLY A 1 102 ? -32.738 0.027 7.050 1.00 77.31 102 GLY A N 1
ATOM 773 C CA . GLY A 1 102 ? -34.165 -0.295 6.943 1.00 77.31 102 GLY A CA 1
ATOM 774 C C . GLY A 1 102 ? -35.019 -0.405 8.221 1.00 77.31 102 GLY A C 1
ATOM 775 O O . GLY A 1 102 ? -36.228 -0.231 8.069 1.00 77.31 102 GLY A O 1
ATOM 776 N N . PRO A 1 103 ? -34.516 -0.663 9.450 1.00 78.06 103 PRO A N 1
ATOM 777 C CA . PRO A 1 103 ? -35.370 -0.612 10.641 1.00 78.06 103 PRO A CA 1
ATOM 778 C C . PRO A 1 103 ? -35.892 0.807 10.903 1.00 78.06 103 PRO A C 1
ATOM 780 O O . PRO A 1 103 ? -35.138 1.781 10.865 1.00 78.06 103 PRO A O 1
ATOM 783 N N . GLY A 1 104 ? -37.195 0.927 11.175 1.00 69.69 104 GLY A N 1
ATOM 784 C CA . GLY A 1 104 ? -37.799 2.187 11.597 1.00 69.69 104 GLY A CA 1
ATOM 785 C C . GLY A 1 104 ? -37.470 2.478 13.061 1.00 69.69 104 GLY A C 1
ATOM 786 O O . GLY A 1 104 ? -37.266 1.565 13.852 1.00 69.69 104 GLY A O 1
ATOM 787 N N . ARG A 1 105 ? -37.471 3.754 13.464 1.00 66.25 105 ARG A N 1
ATOM 788 C CA . ARG A 1 105 ? -37.127 4.191 14.837 1.00 66.25 105 ARG A CA 1
ATOM 789 C C . ARG A 1 105 ? -37.933 3.489 15.951 1.00 66.25 105 ARG A C 1
ATOM 791 O O . ARG A 1 105 ? -37.475 3.437 17.084 1.00 66.25 105 ARG A O 1
ATOM 798 N N . GLY A 1 106 ? -39.114 2.951 15.632 1.00 65.38 106 GLY A N 1
ATOM 799 C CA . GLY A 1 106 ? -39.955 2.171 16.549 1.00 65.38 106 GLY A CA 1
ATOM 800 C C . GLY A 1 106 ? -39.575 0.690 16.698 1.00 65.38 106 GLY A C 1
ATOM 801 O O . GLY A 1 106 ? -40.010 0.074 17.662 1.00 65.38 106 GLY A O 1
ATOM 802 N N . ASP A 1 107 ? -38.760 0.134 15.795 1.00 65.25 107 ASP A N 1
ATOM 803 C CA . ASP A 1 107 ? -38.329 -1.276 15.806 1.00 65.25 107 ASP A CA 1
ATOM 804 C C . ASP A 1 107 ? -37.016 -1.497 16.585 1.00 65.25 107 ASP A C 1
ATOM 806 O O . ASP A 1 107 ? -36.616 -2.634 16.829 1.00 65.25 107 ASP A O 1
ATOM 810 N N . VAL A 1 108 ? -36.326 -0.408 16.938 1.00 64.88 108 VAL A N 1
ATOM 811 C CA . VAL A 1 108 ? -34.978 -0.391 17.546 1.00 64.88 108 VAL A CA 1
ATOM 812 C C . VAL A 1 108 ? -34.957 0.200 18.960 1.00 64.88 108 VAL A C 1
ATOM 814 O O . VAL A 1 108 ? -33.899 0.246 19.586 1.00 64.88 108 VAL A O 1
ATOM 817 N N . ALA A 1 109 ? -36.115 0.623 19.476 1.00 62.59 109 ALA A N 1
ATOM 818 C CA . ALA A 1 109 ? -36.259 0.992 20.880 1.00 62.59 109 ALA A CA 1
ATOM 819 C C . ALA A 1 109 ? -36.203 -0.266 21.777 1.00 62.59 109 ALA A C 1
ATOM 821 O O . ALA A 1 109 ? -36.744 -1.299 21.375 1.00 62.59 109 ALA A O 1
ATOM 822 N N . PRO A 1 110 ? -35.546 -0.207 22.952 1.00 58.19 110 PRO A N 1
ATOM 823 C CA . PRO A 1 110 ? -35.505 -1.320 23.904 1.00 58.19 110 PRO A CA 1
ATOM 824 C C . PRO A 1 110 ? -36.875 -1.656 24.508 1.00 58.19 110 PRO A C 1
ATOM 826 O O . PRO A 1 110 ? -37.727 -0.743 24.622 1.00 58.19 110 PRO A O 1
#

Sequence (110 aa):
MKERHKMNGGLLRDFIIGFADGLTVPFALTAGLSSLGSSKLVVTGGLAELFSGAISMGLGAYLATITDKQHYDTERVREKKELQECPAEETEEIYQILCAYGPGRGDVAP

Radius of gyration: 24.67 Å; chains: 1; bounding box: 63×38×57 Å